Protein AF-A0A9E1B1C4-F1 (afdb_monomer_lite)

Structure (mmCIF, N/CA/C/O backbone):
data_AF-A0A9E1B1C4-F1
#
_entry.id   AF-A0A9E1B1C4-F1
#
loop_
_atom_site.group_PDB
_atom_site.id
_atom_site.type_symbol
_atom_site.label_atom_id
_atom_site.label_alt_id
_atom_site.label_comp_id
_atom_site.label_asym_id
_atom_site.label_entity_id
_atom_site.label_seq_id
_atom_site.pdbx_PDB_ins_code
_atom_site.Cartn_x
_at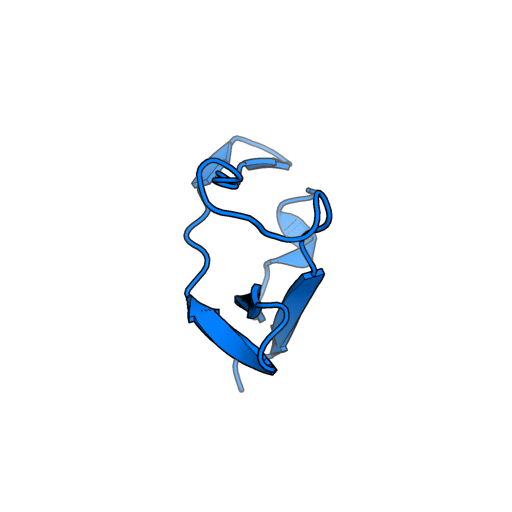om_site.Cartn_y
_atom_site.Cartn_z
_atom_site.occupancy
_atom_site.B_iso_or_equiv
_atom_site.auth_seq_id
_atom_site.auth_comp_id
_atom_site.auth_asym_id
_atom_site.auth_atom_id
_atom_site.pdbx_PDB_model_num
ATOM 1 N N . MET A 1 1 ? -3.101 8.793 0.627 1.00 88.94 1 MET A N 1
ATOM 2 C CA . MET A 1 1 ? -4.408 8.091 0.548 1.00 88.94 1 MET A CA 1
ATOM 3 C C . MET A 1 1 ? -5.186 8.369 1.826 1.00 88.94 1 MET A C 1
ATOM 5 O O . MET A 1 1 ? -4.528 8.710 2.795 1.00 88.94 1 MET A O 1
ATOM 9 N N . PRO A 1 2 ? -6.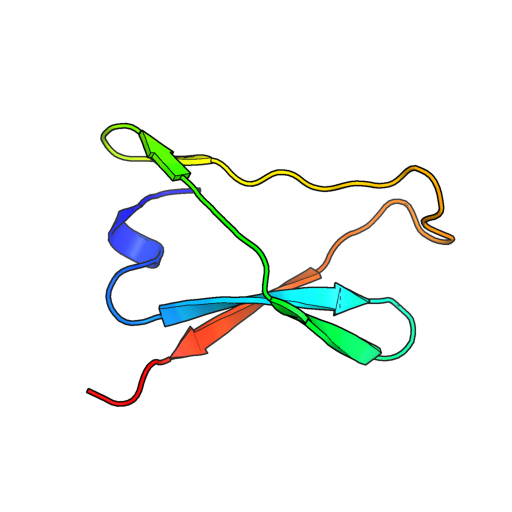518 8.237 1.886 1.00 93.31 2 PRO A N 1
ATOM 10 C CA . PRO A 1 2 ? -7.247 8.351 3.154 1.00 93.31 2 PRO A CA 1
ATOM 11 C C . PRO A 1 2 ? -6.805 7.263 4.143 1.00 93.31 2 PRO A C 1
ATOM 13 O O . PRO A 1 2 ? -6.690 6.101 3.751 1.00 93.31 2 PRO A O 1
ATOM 16 N N . ALA A 1 3 ? -6.552 7.618 5.404 1.00 92.94 3 ALA A N 1
ATOM 17 C CA . ALA A 1 3 ? -6.099 6.671 6.427 1.00 92.94 3 ALA A CA 1
ATOM 18 C C . ALA A 1 3 ? -7.179 5.641 6.790 1.00 92.94 3 ALA A C 1
ATOM 20 O O . ALA A 1 3 ? -6.865 4.484 7.044 1.00 92.94 3 ALA A O 1
ATOM 21 N N . GLU A 1 4 ? -8.454 6.033 6.739 1.00 92.38 4 GLU A N 1
ATOM 22 C CA . GLU A 1 4 ? -9.582 5.138 7.028 1.00 92.38 4 GLU A CA 1
ATOM 23 C C . GLU A 1 4 ? -9.667 3.946 6.069 1.00 92.38 4 GLU A C 1
ATOM 25 O O . GLU A 1 4 ? -10.136 2.878 6.454 1.00 92.38 4 GLU A O 1
ATOM 30 N N . LEU A 1 5 ? -9.161 4.099 4.839 1.00 90.06 5 LEU A N 1
ATOM 31 C CA . LEU A 1 5 ? -9.079 3.014 3.860 1.00 90.06 5 LEU A CA 1
ATOM 32 C C . LEU A 1 5 ? -8.107 1.908 4.304 1.00 90.06 5 LEU A C 1
ATOM 34 O O . LEU A 1 5 ? -8.181 0.793 3.797 1.00 90.06 5 LEU A O 1
ATOM 38 N N . LEU A 1 6 ? -7.190 2.226 5.226 1.00 91.62 6 LEU A N 1
ATOM 39 C CA . LEU A 1 6 ? -6.173 1.312 5.741 1.00 91.62 6 LEU A CA 1
ATOM 40 C C . LEU A 1 6 ? -6.610 0.562 7.008 1.00 91.62 6 LEU A C 1
ATOM 42 O O . LEU A 1 6 ? -5.858 -0.257 7.532 1.00 91.62 6 LEU A O 1
ATOM 46 N N . ASN A 1 7 ? -7.823 0.812 7.503 1.00 90.88 7 ASN A N 1
ATOM 47 C CA . ASN A 1 7 ? -8.357 0.091 8.652 1.00 90.88 7 ASN A CA 1
ATOM 48 C C . ASN A 1 7 ? -8.629 -1.372 8.280 1.00 90.88 7 ASN A C 1
ATOM 50 O O . ASN A 1 7 ? -9.475 -1.656 7.435 1.00 90.88 7 ASN A O 1
ATOM 54 N N . GLY A 1 8 ? -7.917 -2.299 8.924 1.00 89.06 8 GLY A N 1
ATOM 55 C CA . GLY A 1 8 ? -8.083 -3.735 8.684 1.00 89.06 8 GLY A CA 1
ATOM 56 C C . GLY A 1 8 ? -7.541 -4.210 7.332 1.00 89.06 8 GLY A C 1
ATOM 57 O O . GLY A 1 8 ? -7.982 -5.238 6.814 1.00 89.06 8 GLY A O 1
ATOM 58 N N . VAL A 1 9 ? -6.602 -3.474 6.731 1.00 91.88 9 VAL A N 1
ATOM 59 C CA . VAL A 1 9 ? -5.881 -3.919 5.534 1.00 91.88 9 VAL A CA 1
ATOM 60 C C . VAL A 1 9 ? -4.381 -3.688 5.697 1.00 91.88 9 VAL A C 1
ATOM 62 O O . VAL A 1 9 ? -3.951 -2.762 6.379 1.00 91.88 9 VAL A O 1
ATOM 65 N N . THR A 1 10 ? -3.582 -4.514 5.030 1.00 91.50 10 THR A N 1
ATOM 66 C CA . THR A 1 10 ? -2.168 -4.232 4.767 1.00 91.50 10 THR A CA 1
ATOM 67 C C . THR A 1 10 ? -1.980 -3.828 3.305 1.00 91.50 10 THR A C 1
ATOM 69 O O . THR A 1 10 ? -2.823 -4.127 2.450 1.00 91.50 10 THR A O 1
ATOM 72 N N . LEU A 1 11 ? -0.891 -3.120 3.014 1.00 94.25 11 LEU A N 1
ATOM 73 C CA . LEU A 1 11 ? -0.560 -2.652 1.674 1.00 94.25 11 LEU A CA 1
ATOM 74 C C . LEU A 1 11 ? 0.606 -3.448 1.102 1.00 94.25 11 LEU A C 1
ATOM 76 O O . LEU A 1 11 ? 1.640 -3.596 1.749 1.00 94.25 11 LEU A O 1
ATOM 80 N N . ALA A 1 12 ? 0.460 -3.873 -0.148 1.00 94.50 12 ALA A N 1
ATOM 81 C CA . ALA A 1 12 ? 1.550 -4.435 -0.930 1.00 94.50 12 ALA A CA 1
ATOM 82 C C . ALA A 1 12 ? 1.721 -3.661 -2.240 1.00 94.50 12 ALA A C 1
ATOM 84 O O . ALA A 1 12 ? 0.740 -3.276 -2.884 1.00 94.50 12 ALA A O 1
ATOM 85 N N . LEU A 1 13 ? 2.969 -3.440 -2.640 1.00 93.25 13 LEU A N 1
ATOM 86 C CA . LEU A 1 13 ? 3.313 -2.943 -3.963 1.00 93.25 13 LEU A CA 1
ATOM 87 C C . LEU A 1 13 ? 3.448 -4.136 -4.911 1.00 93.25 13 LEU A C 1
ATOM 89 O O . LEU A 1 13 ? 4.235 -5.048 -4.656 1.00 93.25 13 LEU A O 1
ATOM 93 N N . LEU A 1 14 ? 2.680 -4.115 -5.997 1.00 92.12 14 LEU A N 1
ATOM 94 C CA . LEU A 1 14 ? 2.743 -5.103 -7.064 1.00 92.12 14 LEU A CA 1
ATOM 95 C C . LEU A 1 14 ? 3.703 -4.607 -8.148 1.00 92.12 14 LEU A C 1
ATOM 97 O O . LEU A 1 14 ? 3.440 -3.603 -8.817 1.00 92.12 14 LEU A O 1
ATOM 101 N N . ASN A 1 15 ? 4.806 -5.328 -8.312 1.00 88.00 15 ASN A N 1
ATOM 102 C CA . ASN A 1 15 ? 5.793 -5.077 -9.352 1.00 88.00 15 ASN A CA 1
ATOM 103 C C . ASN A 1 15 ? 5.318 -5.597 -10.718 1.00 88.00 15 ASN A C 1
ATOM 105 O O . ASN A 1 15 ? 4.396 -6.409 -10.819 1.00 88.00 15 ASN A O 1
ATOM 109 N N . ALA A 1 16 ? 5.966 -5.131 -11.789 1.00 86.12 16 ALA A N 1
ATOM 110 C CA . ALA A 1 16 ? 5.628 -5.512 -13.164 1.00 86.12 16 ALA A CA 1
ATOM 111 C C . ALA A 1 16 ? 5.830 -7.013 -13.447 1.00 86.12 16 ALA A C 1
ATOM 113 O O . ALA A 1 16 ? 5.144 -7.582 -14.294 1.00 86.12 16 ALA A O 1
ATOM 114 N N . ASP A 1 17 ? 6.739 -7.655 -12.713 1.00 87.56 17 ASP A N 1
ATOM 115 C CA . ASP A 1 17 ? 6.988 -9.098 -12.748 1.00 87.56 17 ASP A CA 1
ATOM 116 C C . ASP A 1 17 ? 5.932 -9.918 -11.974 1.00 87.56 17 ASP A C 1
ATOM 118 O O . ASP A 1 17 ? 5.970 -11.149 -11.988 1.00 87.56 17 ASP A O 1
ATOM 122 N N . GLY A 1 18 ? 4.973 -9.250 -11.324 1.00 88.31 18 GLY A N 1
ATOM 123 C CA . GLY A 1 18 ? 3.933 -9.864 -10.504 1.00 88.31 18 GLY A CA 1
ATOM 124 C C . GLY A 1 18 ? 4.348 -10.133 -9.056 1.00 88.31 18 GLY A C 1
ATOM 125 O O . GLY A 1 18 ? 3.543 -10.674 -8.297 1.00 88.31 18 GLY A O 1
ATOM 126 N N . THR A 1 19 ? 5.566 -9.763 -8.654 1.00 90.44 19 THR A N 1
ATOM 127 C CA . THR A 1 19 ? 6.027 -9.893 -7.269 1.00 90.44 19 THR A CA 1
ATOM 128 C C . THR A 1 19 ? 5.340 -8.859 -6.381 1.00 90.44 19 THR A C 1
ATOM 130 O O . THR A 1 19 ? 5.270 -7.677 -6.721 1.00 90.44 19 THR A O 1
ATOM 133 N N . GLU A 1 20 ? 4.881 -9.291 -5.207 1.00 93.38 20 GLU A N 1
ATOM 134 C CA . GLU A 1 20 ? 4.309 -8.420 -4.180 1.00 93.38 20 GLU A CA 1
ATOM 135 C C . GLU A 1 20 ? 5.326 -8.182 -3.066 1.00 93.38 20 GLU A C 1
ATOM 137 O O . GLU A 1 20 ? 5.882 -9.131 -2.510 1.00 93.38 20 GLU A O 1
ATOM 142 N N . ILE A 1 21 ? 5.564 -6.913 -2.742 1.00 92.06 21 ILE A N 1
ATOM 143 C CA . ILE A 1 21 ? 6.405 -6.511 -1.611 1.00 92.06 21 ILE A CA 1
ATOM 144 C C . ILE A 1 21 ? 5.584 -5.685 -0.626 1.00 92.06 21 ILE A C 1
ATOM 146 O O . ILE A 1 21 ? 4.729 -4.904 -1.04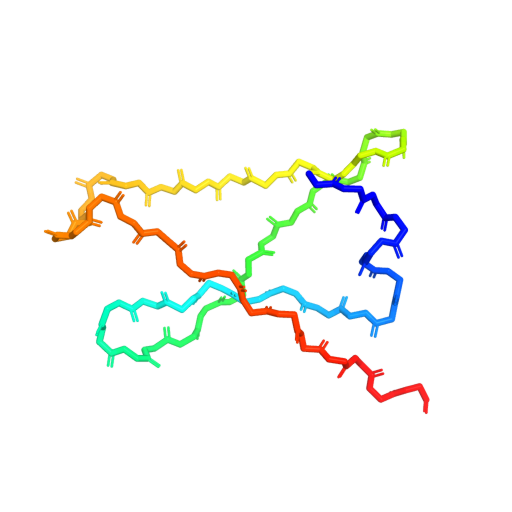1 1.00 92.06 21 ILE A O 1
ATOM 150 N N . ASP A 1 22 ? 5.840 -5.836 0.673 1.00 92.88 22 ASP A N 1
ATOM 151 C CA . ASP A 1 22 ? 5.195 -5.005 1.692 1.00 92.88 22 ASP A CA 1
ATOM 152 C C . ASP A 1 22 ? 5.483 -3.521 1.437 1.00 92.88 22 ASP A C 1
ATOM 154 O O . ASP A 1 22 ? 6.636 -3.112 1.264 1.00 92.88 22 ASP A O 1
ATOM 158 N N . LEU A 1 23 ? 4.422 -2.713 1.423 1.00 93.88 23 LEU A N 1
ATOM 159 C CA . LEU A 1 23 ? 4.513 -1.276 1.207 1.00 93.88 23 LEU A CA 1
ATOM 160 C C . LEU A 1 23 ? 4.310 -0.543 2.539 1.00 93.88 23 LEU A C 1
ATOM 162 O O . LEU A 1 23 ? 3.167 -0.385 2.983 1.00 93.88 23 LEU A O 1
ATOM 166 N N . PRO A 1 24 ? 5.388 -0.065 3.185 1.00 92.69 24 PRO A N 1
ATOM 167 C CA . PRO A 1 24 ? 5.261 0.690 4.418 1.00 92.69 24 PRO A CA 1
ATOM 168 C C . PRO A 1 24 ? 4.543 2.018 4.169 1.00 92.69 24 PRO A C 1
ATOM 170 O O . PRO A 1 24 ? 4.721 2.678 3.141 1.00 92.69 24 PRO A O 1
ATOM 173 N N . TYR A 1 25 ? 3.758 2.435 5.154 1.00 92.62 25 TYR A N 1
ATOM 174 C CA . TYR A 1 25 ? 3.061 3.711 5.148 1.00 92.62 25 TYR A CA 1
ATOM 175 C C . TYR A 1 25 ? 3.092 4.347 6.535 1.00 92.62 25 TYR A C 1
ATOM 177 O O . TYR A 1 25 ? 3.269 3.675 7.552 1.00 92.62 25 TYR A O 1
ATOM 185 N N . ILE A 1 26 ? 2.906 5.662 6.563 1.00 94.44 26 ILE A N 1
ATOM 186 C CA . ILE A 1 26 ? 2.813 6.458 7.784 1.00 94.44 26 ILE A CA 1
ATOM 187 C C . ILE A 1 26 ? 1.445 7.126 7.790 1.00 94.44 26 ILE A C 1
ATOM 189 O O . ILE A 1 26 ? 1.033 7.709 6.789 1.00 94.44 26 ILE A O 1
ATOM 193 N N . VAL A 1 27 ? 0.731 7.038 8.909 1.00 92.69 27 VAL A N 1
ATOM 194 C CA . VAL A 1 27 ? -0.533 7.755 9.094 1.00 92.69 27 VAL A CA 1
ATOM 195 C C . VAL A 1 27 ? -0.233 9.138 9.664 1.00 92.69 27 VAL A C 1
ATOM 197 O O . VAL A 1 27 ? 0.299 9.258 10.766 1.00 92.69 27 VAL A O 1
ATOM 200 N N . GLU A 1 28 ? -0.592 10.177 8.916 1.00 94.31 28 GLU A N 1
ATOM 201 C CA . GLU A 1 28 ? -0.470 11.584 9.296 1.00 94.31 28 GLU A CA 1
ATOM 202 C C . GLU A 1 28 ? -1.855 12.245 9.251 1.00 94.31 28 GLU A C 1
ATOM 204 O O . GLU A 1 28 ? -2.351 12.679 8.207 1.00 94.31 28 GLU A O 1
ATOM 209 N N . GLY A 1 29 ? -2.506 12.300 10.416 1.00 94.00 29 GLY A N 1
ATOM 210 C CA . GLY A 1 29 ? -3.876 12.794 10.543 1.00 94.00 29 GLY A CA 1
ATOM 211 C C . GLY A 1 29 ? -4.871 11.893 9.809 1.00 94.00 29 GLY A C 1
ATOM 212 O O . GLY A 1 29 ? -4.937 10.695 10.062 1.00 94.00 29 GLY A O 1
ATOM 213 N N . GLU A 1 30 ? -5.643 12.475 8.893 1.00 95.44 30 GLU A N 1
ATOM 214 C CA . GLU A 1 30 ? -6.675 11.773 8.112 1.00 95.44 30 GLU A CA 1
ATOM 215 C C . GLU A 1 30 ? -6.110 11.061 6.870 1.00 95.44 30 GLU A C 1
ATOM 217 O O . GLU A 1 30 ? -6.835 10.369 6.151 1.00 95.44 30 GLU A O 1
ATOM 222 N N . ASN A 1 31 ? -4.810 11.212 6.598 1.00 94.69 31 ASN A N 1
ATOM 223 C CA . ASN A 1 31 ? -4.158 10.656 5.420 1.00 94.69 31 ASN A CA 1
ATOM 224 C C . ASN A 1 31 ? -3.047 9.670 5.789 1.00 94.69 31 ASN A C 1
ATOM 226 O O . ASN A 1 31 ? -2.343 9.822 6.778 1.00 94.69 31 ASN A O 1
ATOM 230 N N . ALA A 1 32 ? -2.857 8.677 4.933 1.00 94.50 32 ALA A N 1
ATOM 231 C CA . ALA A 1 32 ? -1.689 7.826 4.878 1.00 94.50 32 ALA A CA 1
ATOM 232 C C . ALA A 1 32 ? -0.741 8.293 3.769 1.00 94.50 32 ALA A C 1
ATOM 234 O O . ALA A 1 32 ? -1.144 8.471 2.606 1.00 94.50 32 ALA A O 1
ATOM 235 N N . VAL A 1 33 ? 0.519 8.466 4.145 1.00 94.44 33 VAL A N 1
ATOM 236 C CA . VAL A 1 33 ? 1.644 8.792 3.275 1.00 94.44 33 VAL A CA 1
ATOM 237 C C . VAL A 1 33 ? 2.414 7.514 2.986 1.00 94.44 33 VAL A C 1
ATOM 239 O O . VAL A 1 33 ? 2.690 6.719 3.882 1.00 94.44 33 VAL A O 1
ATOM 242 N N . LEU A 1 34 ? 2.747 7.318 1.717 1.00 92.62 34 LEU A N 1
ATOM 243 C CA . LEU A 1 34 ? 3.463 6.153 1.222 1.00 92.62 34 LEU A CA 1
ATOM 244 C C . LEU A 1 34 ? 4.570 6.616 0.288 1.00 92.62 34 LEU A C 1
ATOM 246 O O . LEU A 1 34 ? 4.409 7.589 -0.452 1.00 92.62 34 LEU A O 1
ATOM 250 N N . MET A 1 35 ? 5.707 5.937 0.379 1.00 91.50 35 MET A N 1
ATOM 251 C CA . MET A 1 35 ? 6.888 6.231 -0.416 1.00 91.50 35 MET A CA 1
ATOM 252 C C . MET A 1 35 ? 6.960 5.225 -1.556 1.00 91.50 35 MET A C 1
ATOM 254 O O . MET A 1 35 ? 6.978 4.021 -1.320 1.00 91.50 35 MET A O 1
ATOM 258 N N . LEU A 1 36 ? 6.981 5.732 -2.784 1.00 90.94 36 LEU A N 1
ATOM 259 C CA . LEU A 1 36 ? 7.139 4.925 -3.985 1.00 90.94 36 LEU A CA 1
ATOM 260 C C . LEU A 1 36 ? 8.477 5.279 -4.615 1.00 90.94 36 LEU A C 1
ATOM 262 O O . LEU A 1 36 ? 8.731 6.448 -4.910 1.00 90.94 36 LEU A O 1
ATOM 266 N N . ASP A 1 37 ? 9.315 4.269 -4.799 1.00 87.19 37 ASP A N 1
ATOM 267 C CA . ASP A 1 37 ? 10.581 4.406 -5.499 1.00 87.19 37 ASP A CA 1
ATOM 268 C C . ASP A 1 37 ? 10.415 3.934 -6.946 1.00 87.19 37 ASP A C 1
ATOM 270 O O . ASP A 1 37 ? 9.941 2.828 -7.201 1.00 87.19 37 ASP A O 1
ATOM 274 N N . PHE A 1 38 ? 10.788 4.797 -7.889 1.00 85.81 38 PHE A N 1
ATOM 275 C CA . PHE A 1 38 ? 10.741 4.530 -9.328 1.00 85.81 38 PHE A CA 1
ATOM 276 C C . PHE A 1 38 ? 12.136 4.514 -9.965 1.00 85.81 38 PHE A C 1
ATOM 278 O O . PHE A 1 38 ? 12.239 4.500 -11.189 1.00 85.81 38 PHE A O 1
ATOM 285 N N . THR A 1 39 ? 13.205 4.545 -9.164 1.00 86.19 39 THR A N 1
ATOM 286 C CA . THR A 1 39 ? 14.588 4.693 -9.645 1.00 86.19 3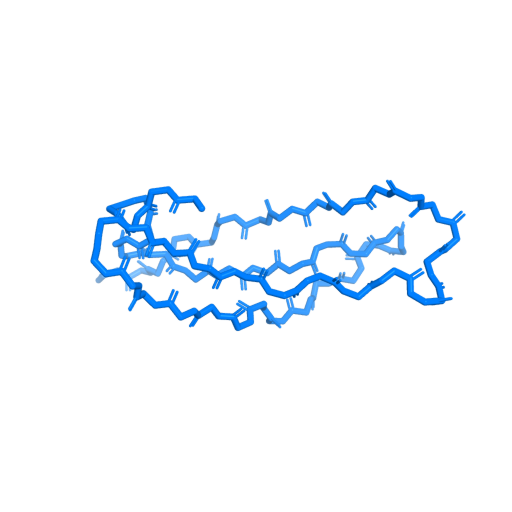9 THR A CA 1
ATOM 287 C C . THR A 1 39 ? 14.982 3.605 -10.651 1.00 86.19 39 THR A C 1
ATOM 289 O O . THR A 1 39 ? 15.594 3.921 -11.669 1.00 86.19 39 THR A O 1
ATOM 292 N N . ASP A 1 40 ? 14.556 2.361 -10.419 1.00 77.56 40 ASP A N 1
ATOM 293 C CA . ASP A 1 40 ? 14.805 1.204 -11.295 1.00 77.56 40 ASP A CA 1
ATOM 294 C C . ASP A 1 40 ? 13.521 0.674 -11.962 1.00 77.56 40 ASP A C 1
ATOM 296 O O . ASP A 1 40 ? 13.473 -0.454 -12.456 1.00 77.56 40 ASP A O 1
ATOM 300 N N . ALA A 1 41 ? 12.445 1.464 -11.972 1.00 76.31 41 ALA A N 1
ATOM 301 C CA . ALA A 1 41 ? 11.172 1.008 -12.510 1.00 76.31 41 ALA A CA 1
ATOM 302 C C . ALA A 1 41 ? 11.190 1.015 -14.048 1.00 76.31 41 ALA A C 1
ATOM 304 O O . ALA A 1 41 ? 11.241 2.070 -14.681 1.00 76.31 41 ALA A O 1
ATOM 305 N N . GLU A 1 42 ? 11.070 -0.169 -14.657 1.00 79.94 42 GLU A N 1
ATOM 306 C CA . GLU A 1 42 ? 10.940 -0.322 -16.117 1.00 79.94 42 GLU A CA 1
ATOM 307 C C . GLU A 1 42 ? 9.688 0.383 -16.671 1.00 79.94 42 GLU A C 1
ATOM 309 O O . GLU A 1 42 ? 9.652 0.792 -17.833 1.00 79.94 42 GLU A O 1
ATOM 314 N N . ILE A 1 43 ? 8.657 0.546 -15.833 1.00 80.88 43 ILE A N 1
ATOM 315 C CA . ILE A 1 43 ? 7.404 1.231 -16.155 1.00 80.88 43 ILE A CA 1
ATOM 316 C C . ILE A 1 43 ? 7.144 2.295 -15.078 1.00 80.88 43 ILE A C 1
ATOM 318 O O . ILE A 1 43 ? 7.183 1.969 -13.892 1.00 80.88 43 ILE A O 1
ATOM 322 N N . PRO A 1 44 ? 6.798 3.547 -15.438 1.00 82.62 44 PRO A N 1
ATOM 323 C CA . PRO A 1 44 ? 6.520 4.618 -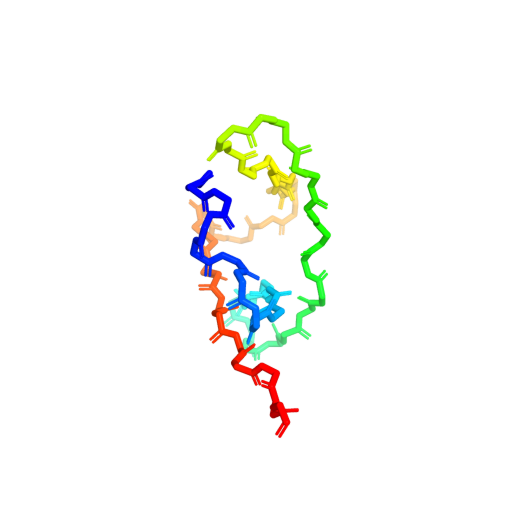14.477 1.00 82.62 44 PRO A CA 1
ATOM 324 C C . PRO A 1 44 ? 5.107 4.485 -13.883 1.00 82.62 44 PRO A C 1
ATOM 326 O O . PRO A 1 44 ? 4.312 5.426 -13.874 1.00 82.62 44 PRO A O 1
ATOM 329 N N . THR A 1 45 ? 4.721 3.282 -13.471 1.00 87.06 45 THR A N 1
ATOM 330 C CA . THR A 1 45 ? 3.406 2.988 -12.901 1.00 87.06 45 THR A CA 1
ATOM 331 C C . THR A 1 45 ? 3.571 1.981 -11.778 1.00 87.06 45 THR A C 1
ATOM 333 O O . THR A 1 45 ? 4.233 0.965 -11.941 1.00 87.06 45 THR A O 1
ATOM 336 N N . ALA A 1 46 ? 2.945 2.277 -10.643 1.00 87.94 46 ALA A N 1
ATOM 337 C CA . ALA A 1 46 ? 2.925 1.434 -9.459 1.00 87.94 46 ALA A CA 1
ATOM 338 C C . ALA A 1 46 ? 1.489 0.972 -9.199 1.00 87.94 46 ALA A C 1
ATOM 340 O O . ALA A 1 46 ? 0.560 1.784 -9.217 1.00 87.94 46 ALA A O 1
ATOM 341 N N . LEU A 1 47 ? 1.308 -0.321 -8.942 1.00 92.94 47 LEU A N 1
ATOM 342 C CA . LEU A 1 47 ? 0.032 -0.882 -8.508 1.00 92.94 47 LEU A CA 1
ATOM 343 C C . LEU A 1 47 ? 0.115 -1.186 -7.016 1.00 92.94 47 LEU A C 1
ATOM 345 O O . LEU A 1 47 ? 1.014 -1.888 -6.569 1.00 92.94 47 LEU A O 1
ATOM 349 N N . ILE A 1 48 ? -0.831 -0.654 -6.247 1.00 94.06 48 ILE A N 1
ATOM 350 C CA . ILE A 1 48 ? -0.922 -0.889 -4.805 1.00 94.06 48 ILE A CA 1
ATOM 351 C C . ILE A 1 48 ? -2.113 -1.802 -4.562 1.00 94.06 48 I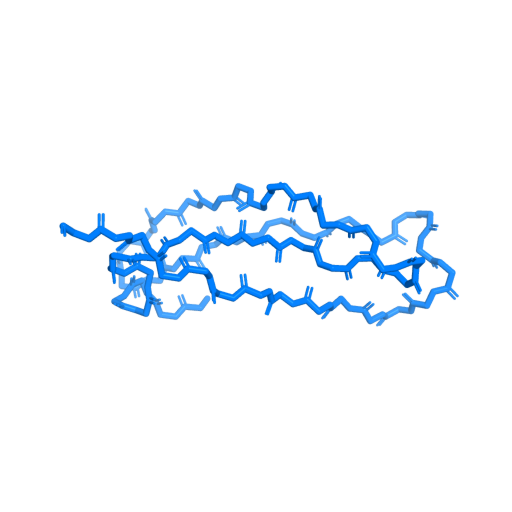LE A C 1
ATOM 353 O O . ILE A 1 48 ? -3.243 -1.483 -4.944 1.00 94.06 48 ILE A O 1
ATOM 357 N N . ARG A 1 49 ? -1.860 -2.936 -3.919 1.00 93.88 49 ARG A N 1
ATOM 358 C CA . ARG A 1 49 ? -2.881 -3.903 -3.546 1.00 93.88 49 ARG A CA 1
ATOM 359 C C . ARG A 1 49 ? -3.227 -3.730 -2.072 1.00 93.88 49 ARG A C 1
ATOM 361 O O . ARG A 1 49 ? -2.347 -3.705 -1.216 1.00 93.88 49 ARG A O 1
ATOM 368 N N . LEU A 1 50 ? -4.523 -3.617 -1.793 1.00 93.69 50 LEU A N 1
ATOM 369 C CA . LEU A 1 50 ? -5.063 -3.605 -0.440 1.00 93.69 50 LEU A CA 1
ATOM 370 C C . LEU A 1 50 ? -5.435 -5.040 -0.082 1.00 93.69 50 LEU A C 1
ATOM 372 O O . LEU A 1 50 ? -6.285 -5.646 -0.741 1.00 93.69 50 LEU A O 1
ATOM 376 N N . ILE A 1 51 ? -4.772 -5.592 0.926 1.00 93.44 51 ILE A N 1
ATOM 377 C CA . ILE A 1 51 ? -4.965 -6.971 1.364 1.00 93.44 51 ILE A CA 1
ATOM 378 C C . ILE A 1 51 ? -5.729 -6.928 2.689 1.00 93.44 51 ILE A C 1
ATOM 380 O O . ILE A 1 51 ? -5.178 -6.428 3.670 1.00 93.44 51 ILE A O 1
ATOM 384 N N . PRO A 1 52 ? -6.973 -7.435 2.750 1.00 92.50 52 PRO A N 1
ATOM 385 C CA . PRO A 1 52 ? -7.714 -7.529 4.001 1.00 92.50 52 PRO A CA 1
ATOM 386 C C . PRO A 1 52 ? -6.927 -8.328 5.033 1.00 92.50 52 PRO A C 1
ATOM 388 O O . PRO A 1 52 ? -6.531 -9.467 4.773 1.00 92.50 52 PRO A O 1
ATOM 391 N N . THR A 1 53 ? -6.711 -7.747 6.206 1.00 85.38 53 THR A N 1
ATOM 392 C CA . THR A 1 53 ? -6.266 -8.524 7.358 1.00 85.38 53 THR A CA 1
ATOM 393 C C . THR A 1 53 ? -7.490 -9.272 7.862 1.00 85.38 53 THR A C 1
ATOM 395 O O . THR A 1 53 ? -8.506 -8.641 8.145 1.00 85.38 53 THR A O 1
ATOM 398 N N . ALA A 1 54 ? -7.433 -10.603 7.908 1.00 74.75 54 ALA A N 1
ATOM 399 C CA . ALA A 1 54 ? -8.491 -11.380 8.539 1.00 74.75 54 ALA A CA 1
ATOM 400 C C . ALA A 1 54 ? -8.568 -10.954 10.014 1.00 74.75 54 ALA A C 1
ATOM 402 O O . ALA A 1 54 ? -7.615 -11.185 10.758 1.00 74.75 54 ALA A O 1
ATOM 403 N N . GLU A 1 55 ? -9.643 -10.253 10.373 1.00 59.50 55 GLU A N 1
ATOM 404 C CA . GLU A 1 55 ? -9.989 -9.913 11.758 1.00 59.50 55 GLU A CA 1
ATOM 405 C C . GLU A 1 55 ? -10.347 -11.175 12.554 1.00 59.50 55 GLU A C 1
ATOM 407 O O . GLU A 1 55 ? -11.028 -12.065 11.985 1.00 59.50 55 GLU A O 1
#

Sequence (55 aa):
MPAELLNGVTLALLNADGTEIDLPYIVEGENAVLMLDFTDAEIPTALIRLIPTAE

Secondary structure (DSSP, 8-state):
-BGGGGTTEEEEEE-TTS-EEE--EEEETTEEEE----TT-SSS--EEEEEE---

Foldseek 3Di:
DFVVLLVQWFKWKQAPVRDTDGWDWDDDPRDIDTDDDCPPHPDPDIDMDTGGNDD

pLDDT: mean 89.56, std 6.34, range [59.5, 95.44]

Radius of gyration: 12.04 Å; chains: 1; bounding box: 25×24×28 Å